Protein AF-X1BHR4-F1 (afdb_monomer)

Solvent-accessible surface area (backbone atoms only — not comparable to full-atom values): 7221 Å² total; per-residue (Å²): 77,44,77,97,36,62,60,55,51,52,37,55,74,69,67,52,76,67,47,79,34,37,26,61,54,60,64,60,54,50,36,37,61,48,90,37,10,74,81,63,69,34,58,62,70,36,88,46,42,44,77,46,74,35,56,59,69,66,51,52,73,75,51,91,66,65,29,63,64,48,74,48,67,75,77,52,86,84,68,57,78,79,49,84,84,62,78,79,59,80,71,65,77,78,38,74,66,36,51,51,55,54,57,70,33,33,39,102,85,32,44,83,47,73,62,78,87,132

Foldseek 3Di:
DCQLVPVLVVCVVVVPQADEAEAADVVSLCCCCPVCCVVSVVSCVDHRHHYHYHDPLVVLLPDPAADQEDEADDDDPPPPVVPVPPPPDDPVCPDPVNVVSNVNRHDPNHDYHYDDDD

Organism: NCBI:txid412755

Nearest PDB structures (foldseek):
  3anx-assembly1_B  TM=7.604E-01  e=1.159E-04  Thermus thermophilus HB8
  1uir-assembly1_B  TM=7.330E-01  e=2.427E-04  Thermus thermophilus
  1uir-assembly1_A  TM=7.188E-01  e=2.776E-04  Thermus thermophilus
  3o4f-assembly1_A  TM=7.066E-01  e=7.456E-03  Escherichia coli K-12
  3o4f-assembly2_D  TM=7.788E-01  e=7.821E-02  Escherichia coli K-12

InterPro domains:
  IPR029063 S-adenosyl-L-methionine-dependent methyltransferase superfamily [G3DSA:3.40.50.150] (1-117)
  IPR029063 S-adenosyl-L-methionine-dependent methyltransferase superfamily [SSF53335] (15-114)

Radius of gyration: 14.62 Å; Cα contacts (8 Å, |Δi|>4): 147; chains: 1; bounding box: 41×26×39 Å

Sequence (118 aa):
GPGGGLDILGGIYNEAEEIWGIEMNPDVKILLQGNYADYSGNIYNREGIKILTGEGRSVLKGLEQKFDLIQISLIGSSNTASGGFYSISENYLYTVEAFMDFWQHLSDSGKLGIAMAK

Secondary structure (DSSP, 8-state):
--TTTHHHHHHHHTT-S-EEEEES-HHHHHHHHTTTTTTTTTGGGSTTEEEEES-HHHHHHT----EEEEEE----TTTTTSSTTSTTS--GGGSHHHHHHHHHTEEEEEEEEE----

Structure (mmCIF, N/CA/C/O backbone):
data_AF-X1BHR4-F1
#
_entry.id   AF-X1BHR4-F1
#
loop_
_atom_site.group_PDB
_atom_site.id
_atom_site.type_symbol
_atom_site.label_atom_id
_atom_site.label_alt_id
_atom_site.label_comp_id
_atom_site.label_asym_id
_atom_site.label_entity_id
_atom_site.label_seq_id
_atom_site.pdbx_PDB_ins_code
_atom_site.Cartn_x
_atom_site.Cartn_y
_atom_site.Cartn_z
_atom_site.occupancy
_atom_site.B_iso_or_equiv
_atom_site.auth_seq_id
_atom_site.auth_comp_id
_atom_site.auth_asym_id
_atom_site.auth_atom_id
_atom_site.pdbx_PDB_model_num
ATOM 1 N N . GLY A 1 1 ? 6.810 -0.191 2.205 1.00 63.19 1 GLY A N 1
ATOM 2 C CA . GLY A 1 1 ? 7.183 -0.513 0.820 1.00 63.19 1 GLY A CA 1
ATOM 3 C C . GLY A 1 1 ? 6.509 -1.803 0.426 1.00 63.19 1 GLY A C 1
ATOM 4 O O . GLY A 1 1 ? 6.702 -2.781 1.135 1.00 63.19 1 GLY A O 1
ATOM 5 N N . PRO A 1 2 ? 5.725 -1.837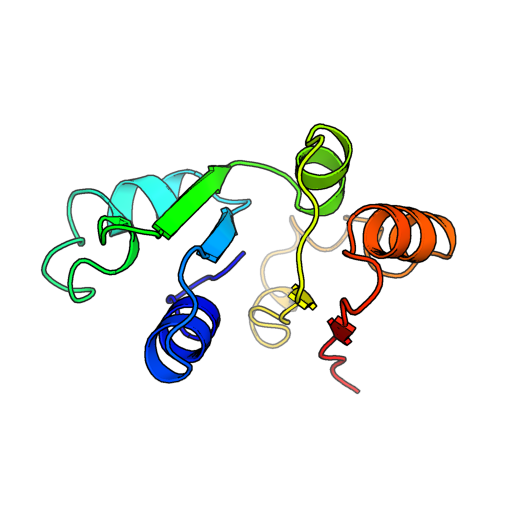 -0.658 1.00 62.59 2 PRO A N 1
ATOM 6 C CA . PRO A 1 2 ? 5.267 -3.097 -1.247 1.00 62.59 2 PRO A CA 1
ATOM 7 C C . PRO A 1 2 ? 6.423 -3.911 -1.870 1.00 62.59 2 PRO A C 1
ATOM 9 O O . PRO A 1 2 ? 6.243 -5.083 -2.208 1.00 62.59 2 PRO A O 1
ATOM 12 N N . GLY A 1 3 ? 7.621 -3.319 -2.010 1.00 66.94 3 GLY A N 1
ATOM 13 C CA . GLY A 1 3 ? 8.841 -4.013 -2.418 1.00 66.94 3 GLY A CA 1
ATOM 14 C C . GLY A 1 3 ? 8.710 -4.653 -3.799 1.00 66.94 3 GLY A C 1
ATOM 15 O O . GLY A 1 3 ? 8.417 -3.978 -4.776 1.00 66.94 3 GLY A O 1
ATOM 16 N N . GLY A 1 4 ? 8.916 -5.969 -3.883 1.00 61.44 4 GLY A N 1
ATOM 17 C CA . GLY A 1 4 ? 8.735 -6.745 -5.120 1.00 61.44 4 GLY A CA 1
ATOM 18 C C . GLY A 1 4 ? 7.274 -6.974 -5.533 1.00 61.44 4 GLY A C 1
ATOM 19 O O . GLY A 1 4 ? 7.030 -7.691 -6.498 1.00 61.44 4 GLY A O 1
ATOM 20 N N . GLY A 1 5 ? 6.304 -6.409 -4.807 1.00 74.69 5 GLY A N 1
ATOM 21 C CA . GLY A 1 5 ? 4.887 -6.431 -5.170 1.00 74.69 5 GLY A CA 1
ATOM 22 C C . GLY A 1 5 ? 4.074 -7.586 -4.585 1.00 74.69 5 GLY A C 1
ATOM 23 O O . GLY A 1 5 ? 2.925 -7.742 -4.978 1.00 74.69 5 GLY A O 1
ATOM 24 N N . LEU A 1 6 ? 4.607 -8.380 -3.648 1.00 81.12 6 LEU A N 1
ATOM 25 C CA . LEU A 1 6 ? 3.874 -9.510 -3.047 1.00 81.12 6 LEU A CA 1
ATOM 26 C C . LEU A 1 6 ? 2.587 -9.078 -2.334 1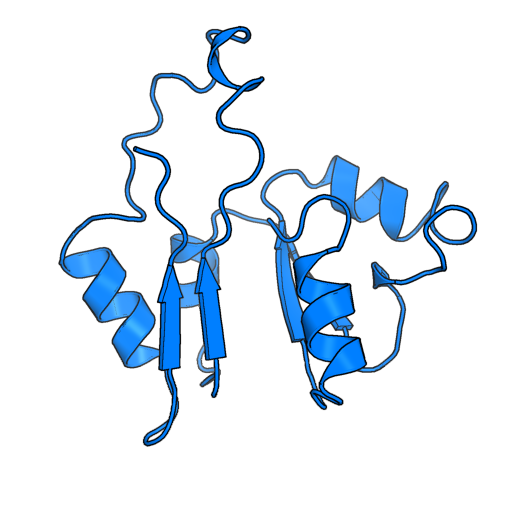.00 81.12 6 LEU A C 1
ATOM 28 O O . LEU A 1 6 ? 1.556 -9.716 -2.520 1.00 81.12 6 LEU A O 1
ATOM 32 N N . ASP A 1 7 ? 2.622 -7.981 -1.576 1.00 85.19 7 ASP A N 1
ATOM 33 C CA . ASP A 1 7 ? 1.421 -7.455 -0.914 1.00 85.19 7 ASP A CA 1
ATOM 34 C C . ASP A 1 7 ? 0.384 -6.969 -1.936 1.00 85.19 7 ASP A C 1
ATOM 36 O O . ASP A 1 7 ? -0.813 -7.195 -1.775 1.00 85.19 7 ASP A O 1
ATOM 40 N N . ILE A 1 8 ? 0.851 -6.367 -3.036 1.00 90.31 8 ILE A N 1
ATOM 41 C CA . ILE A 1 8 ? -0.016 -5.930 -4.136 1.00 90.31 8 ILE A CA 1
ATOM 42 C C . ILE A 1 8 ? -0.641 -7.143 -4.829 1.00 90.31 8 ILE A C 1
ATOM 44 O O . ILE A 1 8 ? -1.842 -7.162 -5.071 1.00 90.31 8 ILE A O 1
ATOM 48 N N . LEU A 1 9 ? 0.148 -8.182 -5.110 1.00 88.94 9 LEU A N 1
ATOM 49 C CA . LEU A 1 9 ? -0.349 -9.434 -5.677 1.00 88.94 9 LEU A CA 1
ATOM 50 C C . LEU A 1 9 ? -1.360 -10.113 -4.751 1.00 88.94 9 LEU A C 1
ATOM 52 O O . LEU A 1 9 ? -2.359 -10.632 -5.237 1.00 88.94 9 LEU A O 1
ATOM 56 N N . GLY A 1 10 ? -1.130 -10.078 -3.437 1.00 90.12 10 GLY A N 1
ATOM 57 C CA . GLY A 1 10 ? -2.080 -10.558 -2.439 1.00 90.12 10 GLY A CA 1
ATOM 58 C C . GLY A 1 10 ? -3.406 -9.800 -2.498 1.00 90.12 10 GLY A C 1
ATOM 59 O O . GLY A 1 10 ? -4.458 -10.432 -2.533 1.00 90.12 10 GLY A O 1
ATOM 60 N N . GLY A 1 11 ? -3.370 -8.467 -2.575 1.00 91.50 11 GLY A N 1
ATOM 61 C CA . GLY A 1 11 ? -4.576 -7.653 -2.745 1.00 91.50 11 GLY A CA 1
ATOM 62 C C . GLY A 1 11 ? -5.311 -7.954 -4.055 1.00 91.50 11 GLY A C 1
ATOM 63 O O . GLY A 1 11 ? -6.516 -8.183 -4.031 1.00 91.50 11 GLY A O 1
ATOM 64 N N . ILE A 1 12 ? -4.584 -8.055 -5.176 1.00 92.19 12 ILE A N 1
ATOM 65 C CA . ILE A 1 12 ? -5.156 -8.409 -6.488 1.00 92.19 12 ILE A CA 1
ATOM 66 C C . ILE A 1 12 ? -5.810 -9.794 -6.440 1.00 92.19 12 ILE A C 1
ATOM 68 O O . ILE A 1 12 ? -6.914 -9.971 -6.942 1.00 92.19 12 ILE A O 1
ATOM 72 N N . TYR A 1 13 ? -5.143 -10.780 -5.835 1.00 93.25 13 TYR A N 1
ATOM 73 C CA . TYR A 1 13 ? -5.670 -12.140 -5.696 1.00 93.25 13 TYR A CA 1
ATOM 74 C C . TYR A 1 13 ? -6.965 -12.184 -4.873 1.00 93.25 13 TYR A C 1
ATOM 76 O O . TYR A 1 13 ? -7.821 -13.023 -5.131 1.00 93.25 13 TYR A O 1
ATOM 84 N N . ASN A 1 14 ? -7.112 -11.282 -3.900 1.00 93.88 14 ASN A N 1
ATOM 85 C CA . ASN A 1 14 ? -8.324 -11.136 -3.093 1.00 93.88 14 ASN A CA 1
ATOM 86 C C . ASN A 1 14 ? -9.313 -10.108 -3.675 1.00 93.88 14 ASN A C 1
ATOM 88 O O . ASN A 1 14 ? -10.207 -9.672 -2.957 1.00 93.88 14 ASN A O 1
ATOM 92 N N . GLU A 1 15 ? -9.151 -9.721 -4.946 1.00 94.50 15 GLU A N 1
ATOM 93 C CA . GLU A 1 15 ? -10.067 -8.835 -5.677 1.00 94.50 15 GLU A CA 1
ATOM 94 C C . GLU A 1 15 ? -10.275 -7.463 -5.007 1.00 94.50 15 GLU A C 1
ATOM 96 O O . GLU A 1 15 ? -11.351 -6.875 -5.083 1.00 94.50 15 GLU A O 1
ATOM 101 N N . ALA A 1 16 ? -9.239 -6.929 -4.349 1.00 95.69 16 ALA A N 1
ATOM 102 C CA . ALA A 1 16 ? -9.294 -5.579 -3.797 1.00 95.69 16 ALA A CA 1
ATOM 103 C C . ALA A 1 16 ? -9.462 -4.537 -4.920 1.00 95.69 16 ALA A C 1
ATOM 105 O O . ALA A 1 16 ? -8.682 -4.521 -5.873 1.00 95.69 16 ALA A O 1
ATOM 106 N N . GLU A 1 17 ? -10.454 -3.652 -4.779 1.00 94.25 17 GLU A N 1
ATOM 107 C CA . GLU A 1 17 ? -10.776 -2.622 -5.780 1.00 94.25 17 GLU A CA 1
ATOM 108 C C . GLU A 1 17 ? -9.662 -1.575 -5.928 1.00 94.25 17 GLU A C 1
ATOM 110 O O . GLU A 1 17 ? -9.351 -1.138 -7.036 1.00 94.25 17 GLU A O 1
ATOM 115 N N . GLU A 1 18 ? -9.039 -1.185 -4.813 1.00 96.25 18 GLU A N 1
ATOM 116 C CA . GLU A 1 18 ? -7.961 -0.202 -4.787 1.00 96.25 18 GLU A CA 1
ATOM 117 C C . GLU A 1 18 ? -6.865 -0.618 -3.796 1.00 96.25 18 GLU A C 1
ATOM 119 O O . GLU A 1 18 ? -7.133 -1.010 -2.659 1.00 96.25 18 GLU A O 1
ATOM 124 N N . ILE A 1 19 ? -5.603 -0.527 -4.220 1.00 95.94 19 ILE A N 1
ATOM 125 C CA . ILE A 1 19 ? -4.431 -0.903 -3.428 1.00 95.94 19 ILE A CA 1
ATOM 126 C C . ILE A 1 19 ? -3.428 0.246 -3.448 1.00 95.94 19 ILE A C 1
ATOM 128 O O . ILE A 1 19 ? -2.903 0.635 -4.496 1.00 95.94 19 ILE A O 1
ATOM 132 N N . TRP A 1 20 ? -3.113 0.756 -2.259 1.00 96.19 20 TRP A N 1
ATOM 133 C CA . TRP A 1 20 ? -2.141 1.826 -2.071 1.00 96.19 20 TRP A CA 1
ATOM 134 C C . TRP A 1 20 ? -0.840 1.259 -1.505 1.00 96.19 20 TRP A C 1
ATOM 136 O O . TRP A 1 20 ? -0.798 0.721 -0.401 1.00 96.19 20 TRP A O 1
ATOM 146 N N . GLY A 1 21 ? 0.245 1.405 -2.259 1.00 93.12 21 GLY A N 1
ATOM 147 C CA . GLY A 1 21 ? 1.593 1.071 -1.819 1.00 93.12 21 GLY A CA 1
ATOM 148 C C . GLY A 1 21 ? 2.381 2.328 -1.470 1.00 93.12 21 GLY A C 1
ATOM 149 O O . GLY A 1 21 ? 2.468 3.239 -2.288 1.00 93.12 21 GLY A O 1
ATOM 150 N N . ILE A 1 22 ? 3.004 2.379 -0.291 1.00 91.94 22 ILE A N 1
ATOM 151 C CA . ILE A 1 22 ? 3.950 3.452 0.058 1.00 91.94 22 ILE A CA 1
ATOM 152 C C . ILE A 1 22 ? 5.371 2.903 -0.040 1.00 91.94 22 ILE A C 1
ATOM 154 O O . ILE A 1 22 ? 5.768 2.045 0.755 1.00 91.94 22 ILE A O 1
ATOM 158 N N . GLU A 1 23 ? 6.121 3.376 -1.031 1.00 87.75 23 GLU A N 1
ATOM 159 C CA . GLU A 1 23 ? 7.503 2.989 -1.300 1.00 87.75 23 GLU A CA 1
ATOM 160 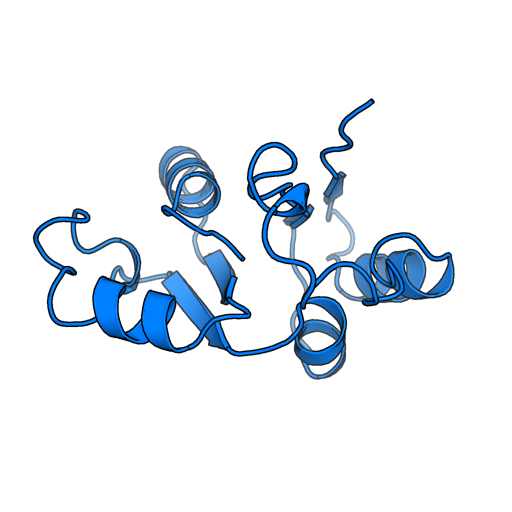C C . GLU A 1 23 ? 8.472 4.082 -0.837 1.00 87.75 23 GLU A C 1
ATOM 162 O O . GLU A 1 23 ? 8.356 5.241 -1.226 1.00 87.75 23 GLU A O 1
ATOM 167 N N . MET A 1 24 ? 9.449 3.718 -0.008 1.00 86.00 24 MET A N 1
ATOM 168 C CA . MET A 1 24 ? 10.417 4.685 0.511 1.00 86.00 24 MET A CA 1
ATOM 169 C C . MET A 1 24 ? 11.501 4.996 -0.523 1.00 86.00 24 MET A C 1
ATOM 171 O O . MET A 1 24 ? 11.996 6.121 -0.563 1.00 86.00 24 MET A O 1
ATOM 175 N N . ASN A 1 25 ? 11.858 4.023 -1.368 1.00 85.88 25 ASN A N 1
ATOM 176 C CA . ASN A 1 25 ? 12.867 4.207 -2.402 1.00 85.88 25 ASN A CA 1
ATOM 177 C C . ASN A 1 25 ? 12.229 4.644 -3.744 1.00 85.88 25 ASN A C 1
ATOM 179 O O . ASN A 1 25 ? 11.631 3.811 -4.434 1.00 85.88 25 ASN A O 1
ATOM 183 N N . PRO A 1 26 ? 12.381 5.915 -4.172 1.00 88.62 26 PRO A N 1
ATOM 184 C CA . PRO A 1 26 ? 11.837 6.387 -5.447 1.00 88.62 26 PRO A CA 1
ATOM 185 C C . PRO A 1 26 ? 12.362 5.609 -6.660 1.00 88.62 26 PR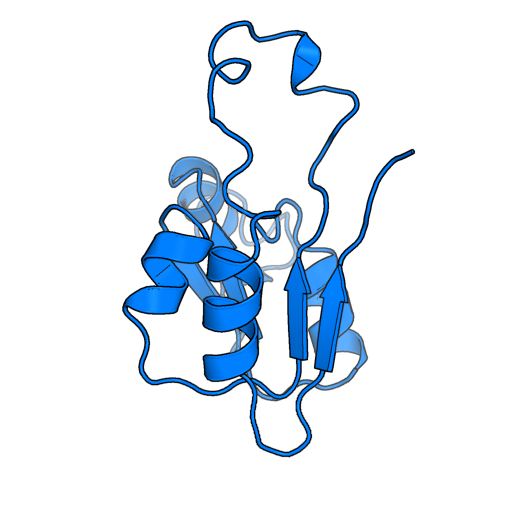O A C 1
ATOM 187 O O . PRO A 1 26 ? 11.609 5.426 -7.616 1.00 88.62 26 PRO A O 1
ATOM 190 N N . ASP A 1 27 ? 13.599 5.105 -6.623 1.00 89.56 27 ASP A N 1
ATOM 191 C CA . ASP A 1 27 ? 14.186 4.368 -7.745 1.00 89.56 27 ASP A CA 1
ATOM 192 C C . ASP A 1 27 ? 13.444 3.053 -7.989 1.00 89.56 27 ASP A C 1
ATOM 194 O O . ASP A 1 27 ? 13.187 2.696 -9.136 1.00 89.56 27 ASP A O 1
ATOM 198 N N . VAL A 1 28 ? 13.012 2.359 -6.927 1.00 87.88 28 VAL A N 1
ATOM 199 C CA . VAL A 1 28 ? 12.204 1.132 -7.054 1.00 87.88 28 VAL A CA 1
ATOM 200 C C . VAL A 1 28 ? 10.897 1.433 -7.780 1.00 87.88 28 VAL A C 1
ATOM 202 O O . VAL A 1 28 ? 10.530 0.721 -8.713 1.00 87.88 28 VAL A O 1
ATOM 205 N N . LYS A 1 29 ? 10.217 2.521 -7.398 1.00 89.81 29 LYS A N 1
ATOM 206 C CA . LYS A 1 29 ? 8.995 2.962 -8.077 1.00 89.81 29 LYS A CA 1
ATOM 207 C C . LYS A 1 29 ? 9.261 3.278 -9.552 1.00 89.81 29 LYS A C 1
ATOM 209 O O . LYS A 1 29 ? 8.534 2.780 -10.405 1.00 89.81 29 LYS A O 1
ATOM 214 N N . ILE A 1 30 ? 10.295 4.064 -9.854 1.00 92.75 30 ILE A N 1
ATOM 215 C CA . ILE A 1 30 ? 10.638 4.461 -11.230 1.00 92.75 30 ILE A CA 1
ATOM 216 C C . ILE A 1 30 ? 10.950 3.232 -12.090 1.00 92.75 30 ILE A C 1
ATOM 218 O O . ILE A 1 30 ? 10.448 3.113 -13.206 1.00 92.75 30 ILE A O 1
ATOM 222 N N . LEU A 1 31 ? 11.740 2.294 -11.568 1.00 92.19 31 LEU A N 1
ATOM 223 C CA . LEU A 1 31 ? 12.117 1.081 -12.286 1.00 92.19 31 LEU A CA 1
ATOM 224 C C . LEU A 1 31 ? 10.909 0.180 -12.565 1.00 92.19 31 LEU A C 1
ATOM 226 O O . LEU A 1 31 ? 10.773 -0.298 -13.690 1.00 92.19 31 LEU A O 1
ATOM 230 N N . LEU A 1 32 ? 10.029 -0.024 -11.580 1.00 91.88 32 LEU A N 1
ATOM 231 C CA . LEU A 1 32 ? 8.856 -0.896 -11.719 1.00 91.88 32 LEU A CA 1
ATOM 232 C C . LEU A 1 32 ? 7.705 -0.261 -12.511 1.00 91.88 32 LEU A C 1
ATOM 234 O O . LEU A 1 32 ? 6.880 -0.990 -13.054 1.00 91.88 32 LEU A O 1
ATOM 238 N N . GLN A 1 33 ? 7.651 1.069 -12.615 1.00 93.31 33 GLN A N 1
ATOM 239 C CA . GLN A 1 33 ? 6.704 1.762 -13.497 1.00 93.31 33 GLN A CA 1
ATOM 240 C C . GLN A 1 33 ? 7.249 1.986 -14.914 1.00 93.31 33 GLN A C 1
ATOM 242 O O . GLN A 1 33 ? 6.459 2.142 -15.841 1.00 93.31 33 GLN A O 1
ATOM 247 N N . GLY A 1 34 ? 8.573 2.003 -15.084 1.00 94.75 34 GLY A N 1
ATOM 248 C CA . GLY A 1 34 ? 9.251 2.237 -16.357 1.00 94.75 34 GLY A CA 1
ATOM 249 C C . GLY A 1 34 ? 9.985 0.998 -16.864 1.00 94.75 34 GLY A C 1
ATOM 250 O O . GLY A 1 34 ? 9.378 0.049 -17.348 1.00 94.75 34 GLY A O 1
ATOM 251 N N . ASN A 1 35 ? 11.316 1.021 -16.776 1.00 92.25 35 ASN A N 1
ATOM 252 C CA . ASN A 1 35 ? 12.214 0.108 -17.493 1.00 92.25 35 ASN A CA 1
ATOM 253 C C . ASN A 1 35 ? 11.975 -1.388 -17.228 1.00 92.25 35 ASN A C 1
ATOM 255 O O . ASN A 1 35 ? 12.300 -2.211 -18.079 1.00 92.25 35 ASN A O 1
ATOM 259 N N . TYR A 1 36 ? 11.437 -1.742 -16.060 1.00 93.19 36 TYR A N 1
ATOM 260 C CA . TYR A 1 36 ? 11.139 -3.120 -15.665 1.00 93.19 36 TYR A CA 1
ATOM 261 C C . TYR A 1 36 ? 9.637 -3.370 -15.479 1.00 93.19 36 TYR A C 1
ATOM 263 O O . TYR A 1 36 ? 9.255 -4.385 -14.890 1.00 93.19 36 TYR A O 1
ATOM 271 N N . ALA A 1 37 ? 8.777 -2.481 -15.984 1.00 93.69 37 ALA A N 1
ATOM 272 C CA . ALA A 1 37 ? 7.330 -2.644 -15.907 1.00 93.69 37 ALA A CA 1
ATOM 273 C C . ALA A 1 37 ? 6.890 -3.967 -16.547 1.00 93.69 37 ALA A C 1
ATOM 275 O O . ALA A 1 37 ? 6.314 -4.811 -15.864 1.00 93.69 37 ALA A O 1
ATOM 276 N N . ASP A 1 38 ? 7.266 -4.218 -17.802 1.00 94.12 38 ASP A N 1
ATOM 277 C CA . ASP A 1 38 ? 6.898 -5.455 -18.504 1.00 94.12 38 ASP A CA 1
ATOM 278 C C . ASP A 1 38 ? 7.466 -6.701 -17.814 1.00 94.12 38 ASP A C 1
ATOM 280 O O . ASP A 1 38 ? 6.755 -7.686 -17.609 1.00 94.12 38 ASP A O 1
ATOM 284 N N . TYR A 1 39 ? 8.728 -6.638 -17.377 1.00 90.25 39 TYR A N 1
ATOM 285 C CA . TYR A 1 39 ? 9.388 -7.740 -16.670 1.00 90.25 39 TYR A CA 1
ATOM 286 C C . TYR A 1 39 ? 8.684 -8.097 -15.353 1.00 90.25 39 TYR A C 1
ATOM 288 O O . TYR A 1 39 ? 8.567 -9.270 -15.006 1.00 90.25 39 TYR A O 1
ATOM 296 N N . SER A 1 40 ? 8.188 -7.095 -14.627 1.00 87.12 40 SER A N 1
ATOM 297 C CA . SER A 1 40 ? 7.470 -7.283 -13.362 1.00 87.12 40 SER A CA 1
ATOM 298 C C . SER A 1 40 ? 5.975 -7.580 -13.541 1.00 87.12 40 SER A C 1
ATOM 300 O O . SER A 1 40 ? 5.240 -7.613 -12.559 1.00 87.12 40 SER A O 1
ATOM 302 N N . GLY A 1 41 ? 5.492 -7.806 -14.770 1.00 90.62 41 GLY A N 1
ATOM 303 C CA . GLY A 1 41 ? 4.071 -8.067 -15.039 1.00 90.62 41 GLY A CA 1
ATOM 304 C C . GLY A 1 41 ? 3.181 -6.823 -14.916 1.00 90.62 41 GLY A C 1
ATOM 305 O O . GLY A 1 41 ? 1.976 -6.938 -14.650 1.00 90.62 41 GLY A O 1
ATOM 306 N N . ASN A 1 42 ? 3.797 -5.650 -15.085 1.00 92.94 42 ASN A N 1
ATOM 307 C CA . ASN A 1 42 ? 3.219 -4.309 -15.083 1.00 92.94 42 ASN A CA 1
ATOM 308 C C . ASN A 1 42 ? 2.420 -3.968 -13.812 1.00 92.94 42 ASN A C 1
ATOM 310 O O . ASN A 1 42 ? 1.492 -3.164 -13.852 1.00 92.94 42 ASN A O 1
ATOM 314 N N . ILE A 1 43 ? 2.754 -4.602 -12.680 1.00 91.12 43 ILE A N 1
ATOM 315 C CA . ILE A 1 43 ? 1.939 -4.586 -11.453 1.00 91.12 43 ILE A CA 1
ATOM 316 C C . ILE A 1 43 ? 1.727 -3.159 -10.925 1.00 91.12 43 ILE A C 1
ATOM 318 O O . ILE A 1 43 ? 0.618 -2.826 -10.525 1.00 91.12 43 ILE A O 1
ATOM 322 N N . TYR A 1 44 ? 2.749 -2.299 -10.963 1.00 92.94 44 TYR A N 1
ATOM 323 C CA . TYR A 1 44 ? 2.668 -0.924 -10.439 1.00 92.94 44 TYR A CA 1
ATOM 324 C C . TYR A 1 44 ? 1.859 0.039 -11.321 1.00 92.94 44 TYR A C 1
ATOM 326 O O . TYR A 1 44 ? 1.547 1.142 -10.876 1.00 92.94 44 TYR A O 1
ATOM 334 N N . ASN A 1 45 ? 1.543 -0.356 -12.556 1.00 93.81 45 ASN A N 1
ATOM 335 C CA . ASN A 1 45 ? 0.767 0.446 -13.502 1.00 93.81 45 ASN A CA 1
ATOM 336 C C . ASN A 1 45 ? -0.633 -0.136 -13.753 1.00 93.81 45 ASN A C 1
ATOM 338 O O . ASN A 1 45 ? -1.334 0.336 -14.648 1.00 93.81 45 ASN A O 1
ATOM 342 N N . ARG A 1 46 ? -1.039 -1.184 -13.023 1.00 93.62 46 ARG A N 1
ATOM 343 C CA . ARG A 1 46 ? -2.394 -1.733 -13.146 1.00 93.62 46 ARG A CA 1
ATOM 344 C C . ARG A 1 46 ? -3.422 -0.736 -12.620 1.00 93.62 46 ARG A C 1
ATOM 346 O O . ARG A 1 46 ? -3.156 0.015 -11.684 1.00 93.62 46 ARG A O 1
ATOM 353 N N . GLU A 1 47 ? -4.608 -0.766 -13.216 1.00 93.88 47 GLU A N 1
ATOM 354 C CA . GLU A 1 47 ? -5.767 -0.048 -12.691 1.00 93.88 47 GLU A CA 1
ATOM 355 C C . GLU A 1 47 ? -6.040 -0.471 -11.238 1.00 93.88 47 GLU A C 1
ATOM 357 O O . GLU A 1 47 ? -5.822 -1.627 -10.873 1.00 93.88 47 GLU A O 1
ATOM 362 N N . GLY A 1 48 ? -6.434 0.487 -10.396 1.00 94.44 48 GLY A N 1
ATOM 363 C CA . GLY A 1 48 ? -6.615 0.274 -8.958 1.00 94.44 48 GLY A CA 1
ATOM 364 C C . GLY A 1 48 ? -5.320 0.276 -8.134 1.00 94.44 48 GLY A C 1
ATOM 365 O O . GLY A 1 48 ? -5.394 0.244 -6.910 1.00 94.44 48 GLY A O 1
ATOM 366 N N . ILE A 1 49 ? -4.127 0.360 -8.745 1.00 95.44 49 ILE A N 1
ATOM 367 C CA . ILE A 1 49 ? -2.850 0.403 -8.010 1.00 95.44 49 ILE A CA 1
ATOM 368 C C . ILE A 1 49 ? -2.305 1.830 -7.928 1.00 95.44 49 ILE A C 1
ATOM 370 O O . ILE A 1 49 ? -2.039 2.475 -8.943 1.00 95.44 49 ILE A O 1
ATOM 374 N N . LYS A 1 50 ? -2.049 2.307 -6.704 1.00 95.81 50 LYS A N 1
ATOM 375 C CA . LYS A 1 50 ? -1.452 3.625 -6.453 1.00 95.81 50 LYS A CA 1
ATOM 376 C C . LYS A 1 50 ? -0.173 3.515 -5.637 1.00 95.81 50 LYS A C 1
ATOM 378 O O . LYS A 1 50 ? -0.196 3.121 -4.476 1.00 95.81 50 LYS A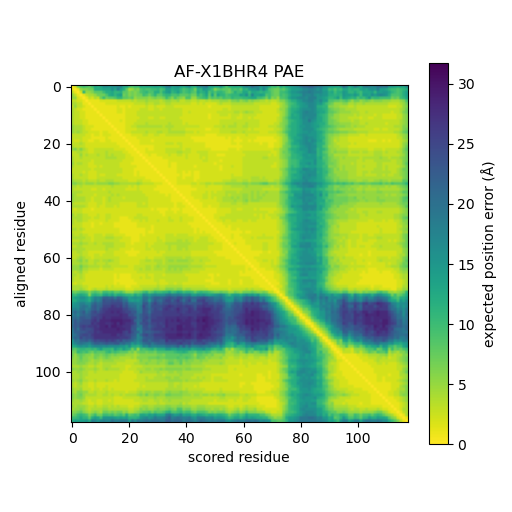 O 1
ATOM 383 N N . ILE A 1 51 ? 0.950 3.929 -6.226 1.00 94.00 51 ILE A N 1
ATOM 384 C CA . ILE A 1 51 ? 2.254 3.914 -5.550 1.00 94.00 51 ILE A CA 1
ATOM 385 C C . ILE A 1 51 ? 2.664 5.327 -5.135 1.00 94.00 51 ILE A C 1
ATOM 387 O O . ILE A 1 51 ? 3.021 6.175 -5.963 1.00 94.00 51 ILE A O 1
ATOM 391 N N . LEU A 1 52 ? 2.641 5.576 -3.830 1.00 94.25 52 LEU A N 1
ATOM 392 C CA . LEU A 1 52 ? 3.154 6.788 -3.203 1.00 94.25 52 LEU A CA 1
ATOM 393 C C . LEU A 1 52 ? 4.634 6.624 -2.859 1.00 94.25 52 LEU A C 1
ATOM 395 O O . LEU A 1 52 ? 5.110 5.515 -2.624 1.00 94.25 52 LEU A O 1
ATOM 399 N N . THR A 1 53 ? 5.355 7.740 -2.821 1.00 91.56 53 THR A N 1
ATOM 400 C CA . THR A 1 53 ? 6.770 7.762 -2.447 1.00 91.56 53 THR A CA 1
ATOM 401 C C . THR A 1 53 ? 6.947 8.496 -1.128 1.00 91.56 53 THR A C 1
ATOM 403 O O . THR A 1 53 ? 6.505 9.637 -1.008 1.00 91.56 53 THR A O 1
ATOM 406 N N . GLY A 1 54 ? 7.608 7.862 -0.163 1.00 88.62 54 GLY A N 1
ATOM 407 C CA . GLY A 1 54 ? 7.952 8.477 1.116 1.00 88.62 54 GLY A CA 1
ATOM 408 C C . GLY A 1 54 ? 8.008 7.484 2.273 1.00 88.62 54 GLY A C 1
ATOM 409 O O . GLY A 1 54 ? 7.879 6.273 2.094 1.00 88.62 54 GLY A O 1
ATOM 410 N N . GLU A 1 55 ? 8.211 8.013 3.477 1.00 86.38 55 GLU A N 1
ATOM 411 C CA . GLU A 1 55 ? 8.146 7.230 4.712 1.00 86.38 55 GLU A CA 1
ATOM 412 C C . GLU A 1 55 ? 6.682 6.871 5.020 1.00 86.38 55 GLU A C 1
ATOM 414 O O . GLU A 1 55 ? 5.801 7.728 4.950 1.00 86.38 55 GLU A O 1
ATOM 419 N N . GLY A 1 56 ? 6.419 5.596 5.324 1.00 85.75 56 GLY A N 1
ATOM 420 C CA . GLY A 1 56 ? 5.074 5.022 5.418 1.00 85.75 56 GLY A CA 1
ATOM 421 C C . GLY A 1 56 ? 4.133 5.778 6.352 1.00 85.75 56 GLY A C 1
ATOM 422 O O . GLY A 1 56 ? 3.026 6.139 5.951 1.00 85.75 56 GLY A O 1
ATOM 423 N N . ARG A 1 57 ? 4.579 6.052 7.580 1.00 85.00 57 ARG A N 1
ATOM 424 C CA . ARG A 1 57 ? 3.765 6.737 8.589 1.00 85.00 57 ARG A CA 1
ATOM 425 C C . ARG A 1 57 ? 3.533 8.201 8.226 1.00 85.00 57 ARG A C 1
ATOM 427 O O . ARG A 1 57 ? 2.412 8.691 8.335 1.00 85.00 57 ARG A O 1
ATOM 434 N N . SER A 1 58 ? 4.576 8.887 7.770 1.00 87.56 58 SER A N 1
ATOM 435 C CA . SER A 1 58 ? 4.530 10.297 7.379 1.00 87.56 58 SER A CA 1
ATOM 436 C C . SER A 1 58 ? 3.604 10.521 6.189 1.00 87.56 58 SER A C 1
ATOM 438 O O . SER A 1 58 ? 2.805 11.454 6.203 1.00 87.56 58 SER A O 1
ATOM 440 N N . VAL A 1 59 ? 3.681 9.649 5.178 1.00 91.81 59 VAL A N 1
ATOM 441 C CA . VAL A 1 59 ? 2.782 9.685 4.021 1.00 91.81 59 VAL A CA 1
ATOM 442 C C . VAL A 1 59 ? 1.352 9.403 4.460 1.00 91.81 59 VAL A C 1
ATOM 444 O O . VAL A 1 59 ? 0.479 10.193 4.119 1.00 91.81 59 VAL A O 1
ATOM 447 N N . LEU A 1 60 ? 1.116 8.342 5.245 1.00 92.19 60 LEU A N 1
ATOM 448 C CA . LEU A 1 60 ? -0.227 7.992 5.712 1.00 92.19 60 LEU A CA 1
ATOM 449 C C . LEU A 1 60 ? -0.880 9.145 6.478 1.00 92.19 60 LEU A C 1
ATOM 451 O O . LEU A 1 60 ? -2.017 9.482 6.189 1.00 92.19 60 LEU A O 1
ATOM 455 N N . LYS A 1 61 ? -0.142 9.799 7.381 1.00 91.00 61 LYS A N 1
ATOM 456 C CA . LYS A 1 61 ? -0.636 10.937 8.172 1.00 91.00 61 LYS A CA 1
ATOM 457 C C . LYS A 1 61 ? -1.104 12.125 7.320 1.00 91.00 61 LYS A C 1
ATOM 459 O O . LYS A 1 61 ? -1.887 12.942 7.794 1.00 91.00 61 LYS A O 1
ATOM 464 N N . GLY A 1 62 ? -0.593 12.254 6.095 1.00 92.25 62 GLY A N 1
ATOM 465 C CA . GLY A 1 62 ? -1.009 13.284 5.144 1.00 92.25 62 GLY A CA 1
ATOM 466 C C . GLY A 1 62 ? -2.226 12.907 4.296 1.00 92.25 62 GLY A C 1
ATOM 467 O O . GLY A 1 62 ? -2.635 13.710 3.460 1.00 92.25 62 GLY A O 1
ATOM 468 N N . LEU A 1 63 ? -2.777 11.700 4.455 1.00 94.38 63 LEU A N 1
ATOM 469 C CA . LEU A 1 63 ? -3.942 11.231 3.713 1.00 94.38 63 LEU A CA 1
ATOM 470 C C . LEU A 1 63 ? -5.214 11.428 4.537 1.00 94.38 63 LEU A C 1
ATOM 472 O O . LEU A 1 63 ? -5.239 11.200 5.737 1.00 94.38 63 LEU A O 1
ATOM 476 N N . GLU A 1 64 ? -6.309 11.778 3.871 1.00 95.06 64 GLU A N 1
ATOM 477 C CA . GLU A 1 64 ? -7.648 11.740 4.481 1.00 95.06 64 GLU A CA 1
ATOM 478 C C . GLU A 1 64 ? -8.333 10.376 4.280 1.00 95.06 64 GLU A C 1
ATOM 480 O O . GLU A 1 64 ? -9.393 10.104 4.847 1.00 95.06 64 GLU A O 1
ATOM 485 N N . GLN A 1 65 ? -7.718 9.510 3.470 1.00 96.06 65 GLN A N 1
ATOM 486 C CA . GLN A 1 65 ? -8.266 8.228 3.051 1.00 96.06 65 GLN A CA 1
ATOM 487 C C . GLN A 1 65 ? -8.413 7.257 4.230 1.00 96.06 65 GLN A C 1
ATOM 489 O O . GLN A 1 65 ? -7.542 7.175 5.100 1.00 96.06 65 GLN A O 1
ATOM 494 N N . LYS A 1 66 ? -9.504 6.483 4.222 1.00 96.81 66 LYS A N 1
ATOM 495 C CA . LYS A 1 66 ? -9.700 5.333 5.111 1.00 96.81 66 LYS A CA 1
ATOM 496 C C . LYS A 1 66 ? -9.485 4.035 4.344 1.00 96.81 66 LYS A C 1
ATOM 498 O O . LYS A 1 66 ? -9.833 3.959 3.169 1.00 96.81 66 LYS A O 1
ATOM 503 N N . PHE A 1 67 ? -8.956 3.026 5.024 1.00 96.69 67 PHE A N 1
ATOM 504 C CA . PHE A 1 67 ? -8.637 1.726 4.446 1.00 96.69 67 PHE A CA 1
ATOM 505 C C . PHE A 1 67 ? -9.327 0.600 5.220 1.00 96.69 67 PHE A C 1
ATOM 507 O O . PHE A 1 67 ? -9.338 0.594 6.450 1.00 96.69 67 PHE A O 1
ATOM 514 N N . ASP A 1 68 ? -9.848 -0.395 4.506 1.00 96.88 68 ASP A N 1
ATOM 515 C CA . ASP A 1 68 ? -10.389 -1.614 5.126 1.00 96.88 68 ASP A CA 1
ATOM 516 C C . ASP A 1 68 ? -9.283 -2.569 5.599 1.00 96.88 68 ASP A C 1
ATOM 518 O O . ASP A 1 68 ? -9.491 -3.412 6.476 1.00 96.88 68 ASP A O 1
ATOM 522 N N . LEU A 1 69 ? -8.080 -2.416 5.048 1.00 95.25 69 LEU A N 1
ATOM 523 C CA . LEU A 1 69 ? -6.888 -3.132 5.468 1.00 95.25 69 LEU A CA 1
ATOM 524 C C . LEU A 1 69 ? -5.676 -2.206 5.396 1.00 95.25 69 LEU A C 1
ATOM 526 O O . LEU A 1 69 ? -5.337 -1.694 4.331 1.00 95.25 69 LEU A O 1
ATOM 530 N N . ILE A 1 70 ? -4.982 -2.056 6.521 1.00 94.06 70 ILE A N 1
ATOM 531 C CA . ILE A 1 70 ? -3.619 -1.522 6.553 1.00 94.06 70 ILE A CA 1
ATOM 532 C C . ILE A 1 70 ? -2.686 -2.690 6.849 1.00 94.06 70 ILE A C 1
ATOM 534 O O . ILE A 1 70 ? -2.784 -3.324 7.899 1.00 94.06 70 ILE A O 1
ATOM 538 N N . GLN A 1 71 ? -1.783 -2.970 5.914 1.00 90.00 71 GLN A N 1
ATOM 539 C CA . GLN A 1 71 ? -0.785 -4.029 6.016 1.00 90.00 71 GLN A CA 1
ATOM 540 C C . GLN A 1 71 ? 0.601 -3.393 6.172 1.00 90.00 71 GLN A C 1
ATOM 542 O O . GLN A 1 71 ? 1.087 -2.701 5.276 1.00 90.00 71 GLN A O 1
ATOM 547 N N . ILE A 1 72 ? 1.260 -3.659 7.297 1.00 85.56 72 ILE A N 1
ATOM 548 C CA . ILE A 1 72 ? 2.659 -3.292 7.523 1.00 85.56 72 ILE A CA 1
ATOM 549 C C . ILE A 1 72 ? 3.501 -4.548 7.316 1.00 85.56 72 ILE A C 1
ATOM 551 O O . ILE A 1 72 ? 3.636 -5.392 8.208 1.00 85.56 72 ILE A O 1
ATOM 555 N N . SER A 1 73 ? 4.039 -4.675 6.105 1.00 71.50 73 SER A N 1
ATOM 556 C CA . SER A 1 73 ? 4.877 -5.806 5.712 1.00 71.50 73 SER A CA 1
ATOM 557 C C . SER A 1 73 ? 6.352 -5.560 6.026 1.00 71.50 73 SER A C 1
ATOM 559 O O . SER A 1 73 ? 6.902 -4.483 5.785 1.00 71.50 73 SER A O 1
ATOM 561 N N . LEU A 1 74 ? 7.013 -6.594 6.550 1.00 63.09 74 LEU A N 1
ATOM 562 C CA . LEU A 1 74 ? 8.463 -6.634 6.718 1.00 63.09 74 LEU A CA 1
ATOM 563 C C . LEU A 1 74 ? 9.127 -6.871 5.368 1.00 63.09 74 LEU A C 1
ATOM 565 O O . LEU A 1 74 ? 9.134 -7.988 4.852 1.00 63.09 74 LEU A O 1
ATOM 569 N N . ILE A 1 75 ? 9.758 -5.837 4.826 1.00 52.34 75 ILE A N 1
ATOM 570 C CA . ILE A 1 75 ? 10.696 -6.012 3.722 1.00 52.34 75 ILE A CA 1
ATOM 571 C C . ILE A 1 75 ? 12.078 -6.287 4.326 1.00 52.34 75 ILE A C 1
ATOM 573 O O . ILE A 1 75 ? 12.724 -5.394 4.867 1.00 52.34 75 ILE A O 1
ATOM 577 N N . GLY A 1 76 ? 12.532 -7.538 4.236 1.00 49.09 76 GLY A N 1
ATOM 578 C CA . GLY A 1 76 ? 13.961 -7.858 4.182 1.00 49.09 76 GLY A CA 1
ATOM 579 C C . GLY A 1 76 ? 14.797 -7.708 5.458 1.00 49.09 76 GLY A C 1
ATOM 580 O O . GLY A 1 76 ? 15.949 -7.300 5.341 1.00 49.09 76 GLY A O 1
ATOM 581 N N . SER A 1 77 ? 14.319 -8.126 6.638 1.00 41.44 77 SER A N 1
ATOM 582 C CA . SER A 1 77 ? 15.139 -8.141 7.872 1.00 41.44 77 SER A CA 1
ATOM 583 C C . SER A 1 77 ? 16.454 -8.938 7.773 1.00 41.44 77 SER A C 1
ATOM 585 O O . SER A 1 77 ? 17.311 -8.804 8.642 1.00 41.44 77 SER A O 1
ATOM 587 N N . SER A 1 78 ? 16.668 -9.727 6.716 1.00 41.47 78 SER A N 1
ATOM 588 C CA . SER A 1 78 ? 17.919 -10.465 6.499 1.00 41.47 78 SER A CA 1
ATOM 589 C C . SER A 1 78 ? 19.014 -9.681 5.756 1.00 41.47 78 SER A C 1
ATOM 591 O O . SER A 1 78 ? 20.182 -9.991 5.958 1.00 41.47 78 SER A O 1
ATOM 593 N N . ASN A 1 79 ? 18.691 -8.658 4.947 1.00 39.28 79 ASN A N 1
ATOM 594 C CA . ASN A 1 79 ? 19.695 -7.950 4.123 1.00 39.28 79 ASN A CA 1
ATOM 595 C C . ASN A 1 79 ? 19.905 -6.469 4.488 1.00 39.28 79 ASN A C 1
ATOM 597 O O . ASN A 1 79 ? 20.843 -5.848 3.989 1.00 39.28 79 ASN A O 1
ATOM 601 N N . THR A 1 80 ? 19.093 -5.884 5.371 1.00 42.47 80 THR A N 1
ATOM 602 C CA . THR A 1 80 ? 19.261 -4.478 5.794 1.00 42.47 80 THR A CA 1
ATOM 603 C C . THR A 1 80 ? 20.263 -4.286 6.935 1.00 42.47 80 THR A C 1
ATOM 605 O O . THR A 1 80 ? 20.626 -3.152 7.231 1.00 42.47 80 THR A O 1
ATOM 608 N N . ALA A 1 81 ? 20.774 -5.363 7.542 1.00 39.53 81 ALA A N 1
ATOM 609 C CA . ALA A 1 81 ? 21.799 -5.273 8.588 1.00 39.53 81 ALA A CA 1
ATOM 610 C C . ALA A 1 81 ? 23.223 -5.018 8.044 1.00 39.53 81 ALA A C 1
ATOM 612 O O . ALA A 1 81 ? 24.095 -4.588 8.795 1.00 39.53 81 ALA A O 1
ATOM 613 N N . SER A 1 82 ? 23.486 -5.258 6.753 1.00 37.47 82 SER A N 1
ATOM 614 C CA . SER A 1 82 ? 24.840 -5.169 6.175 1.00 37.47 82 SER A CA 1
ATOM 615 C C . SER A 1 82 ? 25.208 -3.800 5.589 1.00 37.47 82 SER A C 1
ATOM 617 O O . SER A 1 82 ? 26.379 -3.550 5.316 1.00 37.47 82 SER A O 1
ATOM 619 N N . GLY A 1 83 ? 24.242 -2.898 5.401 1.00 39.44 83 GLY A N 1
ATOM 620 C CA . GLY A 1 83 ? 24.489 -1.532 4.939 1.00 39.44 83 GLY A CA 1
ATOM 621 C C . GLY A 1 83 ? 24.312 -0.558 6.092 1.00 39.44 83 GLY A C 1
ATOM 622 O O . GLY A 1 83 ? 23.196 -0.105 6.326 1.00 39.44 83 GLY A O 1
ATOM 623 N N . GLY A 1 84 ? 25.394 -0.227 6.802 1.00 33.44 84 GLY A N 1
ATOM 624 C CA . GLY A 1 84 ? 25.415 0.601 8.023 1.00 33.44 84 GLY A CA 1
ATOM 625 C C . GLY A 1 84 ? 24.746 1.988 7.961 1.00 33.44 84 GLY A C 1
ATOM 626 O O . GLY A 1 84 ? 24.773 2.706 8.953 1.00 33.44 84 GLY A O 1
ATOM 627 N N . PHE A 1 85 ? 24.107 2.356 6.849 1.00 38.31 85 PHE A N 1
ATOM 628 C CA . PHE A 1 85 ? 23.366 3.601 6.651 1.00 38.31 85 PHE A CA 1
ATOM 629 C C . PHE A 1 85 ? 21.890 3.566 7.094 1.00 38.31 85 PHE A C 1
ATOM 631 O O . PHE A 1 85 ? 21.320 4.635 7.280 1.00 38.31 85 PHE A O 1
ATOM 638 N N . TYR A 1 86 ? 21.279 2.394 7.326 1.00 40.00 86 TYR A N 1
ATOM 639 C CA . TYR A 1 86 ? 19.873 2.297 7.784 1.00 40.00 86 TYR A CA 1
ATOM 640 C C . TYR A 1 86 ? 19.705 1.822 9.239 1.00 40.00 86 TYR A C 1
ATOM 642 O O . TYR A 1 86 ? 18.586 1.682 9.718 1.00 40.00 86 TYR A O 1
ATOM 650 N N . SER A 1 87 ? 20.805 1.614 9.976 1.00 38.19 87 SER A N 1
ATOM 651 C CA . SER A 1 87 ? 20.762 1.157 11.380 1.00 38.19 87 SER A CA 1
ATOM 652 C C . SER A 1 87 ? 20.388 2.247 12.401 1.00 38.19 87 SER A C 1
ATOM 654 O O . SER A 1 87 ? 20.236 1.946 13.582 1.00 38.19 87 SER A O 1
ATOM 656 N N . ILE A 1 88 ? 20.210 3.498 11.955 1.00 37.41 88 ILE A N 1
ATOM 657 C CA . ILE A 1 88 ? 19.801 4.646 12.785 1.00 37.41 88 ILE A CA 1
ATOM 658 C C . ILE A 1 88 ? 18.513 5.281 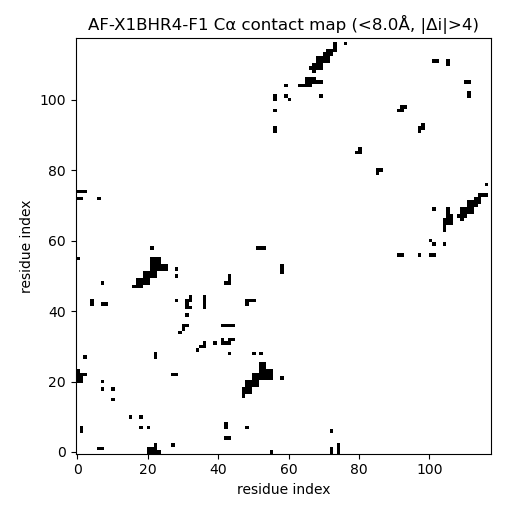12.236 1.00 37.41 88 ILE A C 1
ATOM 660 O O . ILE A 1 88 ? 18.379 6.498 12.165 1.00 37.41 88 ILE A O 1
ATOM 664 N N . SER A 1 89 ? 17.545 4.474 11.806 1.00 41.44 89 SER A N 1
ATOM 665 C CA . SER A 1 89 ? 16.155 4.929 11.838 1.00 41.44 89 SER A CA 1
ATOM 666 C C . SER A 1 89 ? 15.527 4.330 13.086 1.00 41.44 89 SER A C 1
ATOM 668 O O . SER A 1 89 ? 15.347 3.112 13.154 1.00 41.44 89 SER A O 1
ATOM 670 N N . GLU A 1 90 ? 15.228 5.165 14.083 1.00 43.44 90 GLU A N 1
ATOM 671 C CA . GLU A 1 90 ? 14.306 4.788 15.156 1.00 43.44 90 GLU A CA 1
ATOM 672 C C . GLU A 1 90 ? 13.095 4.101 14.514 1.00 43.44 90 GLU A C 1
ATOM 674 O O . GLU A 1 90 ? 12.577 4.555 13.491 1.00 43.44 90 GLU A O 1
ATOM 679 N N . ASN A 1 91 ? 12.689 2.949 15.042 1.00 54.84 91 ASN A N 1
ATOM 680 C CA . ASN A 1 91 ? 11.639 2.152 14.423 1.00 54.84 91 ASN A CA 1
ATOM 681 C C . ASN A 1 91 ? 10.261 2.761 14.745 1.00 54.84 91 ASN A C 1
ATOM 683 O O . ASN A 1 91 ? 9.492 2.231 15.545 1.00 54.84 91 ASN A O 1
ATOM 687 N N . TYR A 1 92 ? 9.967 3.914 14.140 1.00 59.88 92 TYR A N 1
ATOM 688 C CA . TYR A 1 92 ? 8.783 4.737 14.406 1.00 59.88 92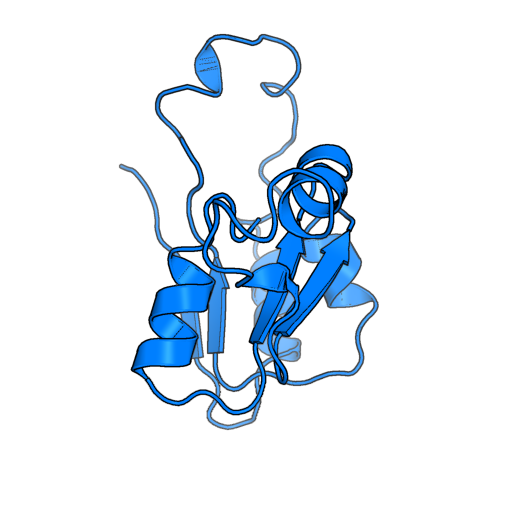 TYR A CA 1
ATOM 689 C C . TYR A 1 92 ? 7.460 4.098 13.976 1.00 59.88 92 TYR A C 1
ATOM 691 O O . TYR A 1 92 ? 6.406 4.680 14.227 1.00 59.88 92 TYR A O 1
ATOM 699 N N . LEU A 1 93 ? 7.502 2.932 13.326 1.00 59.41 93 LEU A N 1
ATOM 700 C CA . LEU A 1 93 ? 6.318 2.153 12.967 1.00 59.41 93 LEU A CA 1
ATOM 701 C C . LEU A 1 93 ? 5.742 1.383 14.162 1.00 59.41 93 LEU A C 1
ATOM 703 O O . LEU A 1 93 ? 4.570 1.029 14.136 1.00 59.41 93 LEU A O 1
ATOM 707 N N . TYR A 1 94 ? 6.531 1.147 15.215 1.00 72.06 94 TYR A N 1
ATOM 708 C CA . TYR A 1 94 ? 6.116 0.337 16.366 1.00 72.06 94 TYR A CA 1
ATOM 709 C C . TYR A 1 94 ? 6.020 1.160 17.657 1.00 72.06 94 TYR A C 1
ATOM 711 O O . TYR A 1 94 ? 6.447 0.715 18.720 1.00 72.06 94 TYR A O 1
ATOM 719 N N . THR A 1 95 ? 5.459 2.370 17.572 1.00 80.00 95 THR A N 1
ATOM 720 C CA . THR A 1 95 ? 5.141 3.208 18.744 1.00 80.00 95 THR A CA 1
ATOM 721 C C . THR A 1 95 ? 3.634 3.308 18.941 1.00 80.00 95 THR A C 1
ATOM 723 O O . THR A 1 95 ? 2.877 3.165 17.982 1.00 80.00 95 THR A O 1
ATOM 726 N N . VAL A 1 96 ? 3.173 3.588 20.163 1.00 83.94 96 VAL A N 1
ATOM 727 C CA . VAL A 1 96 ? 1.733 3.747 20.451 1.00 83.94 96 VAL A CA 1
ATOM 728 C C . VAL A 1 96 ? 1.104 4.789 19.526 1.00 83.94 96 VAL A C 1
ATOM 730 O O . VAL A 1 96 ? 0.035 4.563 18.969 1.00 83.94 96 VAL A O 1
ATOM 733 N N . GLU A 1 97 ? 1.806 5.891 19.288 1.00 85.31 97 GLU A N 1
ATOM 734 C CA . GLU A 1 97 ? 1.366 6.968 18.408 1.00 85.31 97 GLU A CA 1
ATOM 735 C C . GLU A 1 97 ? 1.253 6.494 16.955 1.00 85.31 97 GLU A C 1
ATOM 737 O O . GLU A 1 97 ? 0.328 6.894 16.261 1.00 85.31 97 GLU A O 1
ATOM 742 N N . ALA A 1 98 ? 2.156 5.621 16.495 1.00 83.00 98 ALA A N 1
ATOM 743 C CA . ALA A 1 98 ? 2.073 5.038 15.158 1.00 83.00 98 ALA A CA 1
ATOM 744 C C . ALA A 1 98 ? 0.834 4.153 15.019 1.00 83.00 98 ALA A C 1
ATOM 746 O O . ALA A 1 98 ? 0.086 4.281 14.057 1.00 83.00 98 ALA A O 1
ATOM 747 N N . PHE A 1 99 ? 0.576 3.305 16.016 1.00 88.62 99 PHE A N 1
ATOM 748 C CA . PHE A 1 99 ? -0.630 2.481 16.054 1.00 88.62 99 PHE A CA 1
ATOM 749 C C . PHE A 1 99 ? -1.905 3.324 16.100 1.00 88.62 99 PHE A C 1
ATOM 751 O O . PHE A 1 99 ? -2.878 2.975 15.436 1.00 88.62 99 PHE A O 1
ATOM 758 N N . MET A 1 100 ? -1.902 4.443 16.829 1.00 90.06 100 MET A N 1
ATOM 759 C CA . MET A 1 100 ? -3.013 5.397 16.821 1.00 90.06 100 MET A CA 1
ATOM 760 C C . MET A 1 100 ? -3.200 6.033 15.442 1.00 90.06 100 MET A C 1
ATOM 762 O O . MET A 1 100 ? -4.334 6.104 14.973 1.00 90.06 100 MET A O 1
ATOM 766 N N . ASP A 1 101 ? -2.114 6.442 14.780 1.00 89.38 101 ASP A N 1
ATOM 7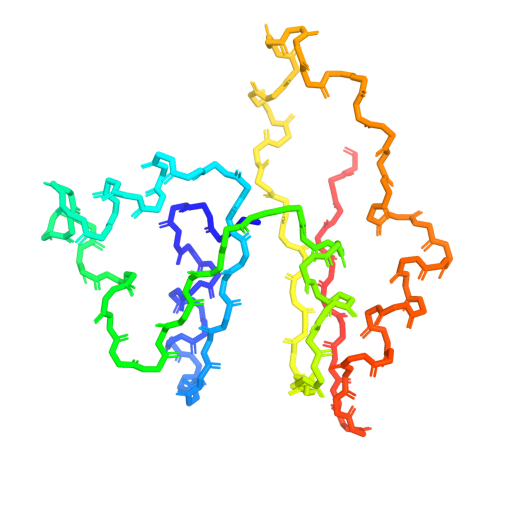67 C CA . ASP A 1 101 ? -2.162 6.972 13.416 1.00 89.38 101 ASP A CA 1
ATOM 768 C C . ASP A 1 101 ? -2.747 5.917 12.455 1.00 89.38 101 ASP A C 1
ATOM 770 O O . ASP A 1 101 ? -3.670 6.224 11.705 1.00 89.38 101 ASP A O 1
ATOM 774 N N . PHE A 1 102 ? -2.295 4.656 12.512 1.00 91.69 102 PHE A N 1
ATOM 775 C CA . PHE A 1 102 ? -2.843 3.573 11.682 1.00 91.69 102 PHE A CA 1
ATOM 776 C C . PHE A 1 102 ? -4.324 3.336 11.962 1.00 91.69 102 PHE A C 1
ATOM 778 O O . PHE A 1 102 ? -5.123 3.285 11.031 1.00 91.69 102 PHE A O 1
ATOM 785 N N . TRP A 1 103 ? -4.700 3.243 13.238 1.00 93.06 103 TRP A N 1
ATOM 786 C CA . TRP A 1 103 ? -6.083 3.020 13.649 1.00 93.06 103 TRP A CA 1
ATOM 787 C C . TRP A 1 103 ? -7.011 4.127 13.154 1.00 93.06 103 TRP A C 1
ATOM 789 O O . TRP A 1 103 ? -8.108 3.855 12.677 1.00 93.06 103 TRP A O 1
ATOM 799 N N . GLN A 1 104 ? -6.557 5.380 13.207 1.00 94.50 104 GLN A N 1
ATOM 800 C CA . GLN A 1 104 ? -7.329 6.507 12.700 1.00 94.50 104 GLN A CA 1
ATOM 801 C C . GLN A 1 104 ? -7.539 6.447 11.189 1.00 94.50 104 GLN A C 1
ATOM 803 O O . GLN A 1 104 ? -8.509 7.030 10.731 1.00 94.50 104 GLN A O 1
ATOM 808 N N . HIS A 1 105 ? -6.699 5.761 10.415 1.00 96.44 105 HIS A N 1
ATOM 809 C CA . HIS A 1 105 ? -6.868 5.616 8.964 1.00 96.44 105 HIS A CA 1
ATOM 810 C C . HIS A 1 105 ? -7.602 4.330 8.565 1.00 96.44 105 HIS A C 1
ATOM 812 O O . HIS A 1 105 ? -7.731 4.052 7.375 1.00 96.44 105 HIS A O 1
ATOM 818 N N . LEU A 1 106 ? -8.112 3.550 9.519 1.00 97.44 106 LEU A N 1
ATOM 819 C CA . LEU A 1 106 ? -8.993 2.429 9.210 1.00 97.44 106 LEU A CA 1
ATOM 820 C C . LEU A 1 106 ? -10.434 2.900 9.003 1.00 97.44 106 LEU A C 1
ATOM 822 O O . LEU A 1 106 ? -10.877 3.885 9.597 1.00 97.44 106 LEU A O 1
ATOM 826 N N . SER A 1 107 ? -11.167 2.183 8.154 1.00 97.38 107 SER A N 1
ATOM 827 C CA . SER A 1 107 ? -12.629 2.247 8.150 1.00 97.38 107 SER A CA 1
ATOM 828 C C . SER A 1 107 ? -13.197 1.665 9.452 1.00 97.38 107 SER A C 1
ATOM 830 O O . SER A 1 107 ? -12.487 1.007 10.216 1.00 97.38 107 SER A O 1
ATOM 832 N N . ASP A 1 108 ? -14.496 1.851 9.694 1.00 96.25 108 ASP A N 1
ATOM 833 C CA . ASP A 1 108 ? -15.164 1.342 10.903 1.00 96.25 108 ASP A CA 1
ATOM 834 C C . ASP A 1 108 ? -15.053 -0.190 11.056 1.00 96.25 108 ASP A C 1
ATOM 836 O O . ASP A 1 108 ? -15.068 -0.713 12.170 1.00 96.25 108 ASP A O 1
ATOM 840 N N . SER A 1 109 ? -14.918 -0.915 9.940 1.00 95.56 109 SER A N 1
ATOM 841 C CA . SER A 1 109 ? -14.705 -2.370 9.888 1.00 95.56 109 SER A CA 1
ATOM 842 C C . SER A 1 109 ? -13.273 -2.771 9.515 1.00 95.56 109 SER A C 1
ATOM 844 O O . SER A 1 109 ? -13.012 -3.950 9.245 1.00 95.56 109 SER A O 1
ATOM 846 N N . GLY A 1 110 ? -12.361 -1.801 9.465 1.00 96.00 110 GLY A N 1
ATOM 847 C CA . GLY A 1 110 ? -11.007 -1.984 8.977 1.00 96.00 110 GLY A CA 1
ATOM 848 C C . GLY A 1 110 ? -10.145 -2.839 9.902 1.00 96.00 110 GLY A C 1
ATOM 849 O O . GLY A 1 110 ? -10.392 -2.972 11.104 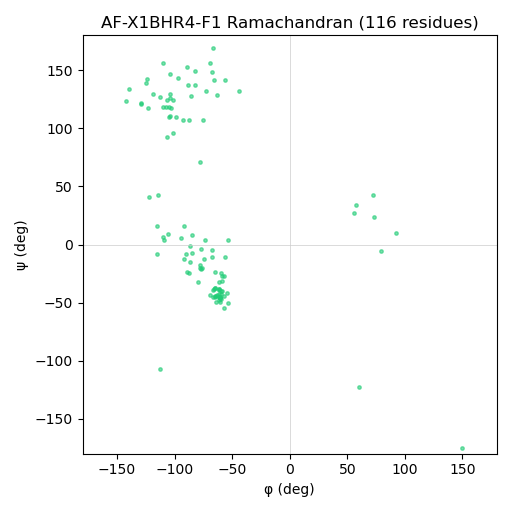1.00 96.00 110 GLY A O 1
ATOM 850 N N . LYS A 1 111 ? -9.103 -3.444 9.331 1.00 95.44 111 LYS A N 1
ATOM 851 C CA . LYS A 1 111 ? -8.164 -4.311 10.051 1.00 95.44 111 LYS A CA 1
ATOM 852 C C . LYS A 1 111 ? -6.732 -3.820 9.885 1.00 95.44 111 LYS A C 1
ATOM 854 O O . LYS A 1 111 ? -6.323 -3.403 8.805 1.00 95.44 111 LYS A O 1
ATOM 859 N N . LEU A 1 112 ? -5.951 -3.936 10.955 1.00 92.75 112 LEU A N 1
ATOM 860 C CA . LEU A 1 112 ? -4.509 -3.703 10.942 1.00 92.75 112 LEU A CA 1
ATOM 861 C C . LEU A 1 112 ? -3.778 -5.051 10.960 1.00 92.75 112 LEU A C 1
ATOM 863 O O . LEU A 1 112 ? -3.908 -5.818 11.915 1.00 92.75 112 LEU A O 1
ATOM 867 N N . GLY A 1 113 ? -3.016 -5.332 9.906 1.00 89.00 113 GLY A N 1
ATOM 868 C CA . GLY A 1 113 ? -2.133 -6.489 9.795 1.00 89.00 113 GLY A CA 1
ATOM 869 C C . GLY A 1 113 ? -0.675 -6.063 9.935 1.00 89.00 113 GLY A C 1
ATOM 870 O O . GLY A 1 113 ? -0.207 -5.202 9.193 1.00 89.00 113 GLY A O 1
ATOM 871 N N . ILE A 1 114 ? 0.056 -6.661 10.876 1.00 82.69 114 ILE A N 1
ATOM 872 C CA . ILE A 1 114 ? 1.481 -6.376 11.083 1.00 82.69 114 ILE A CA 1
ATOM 873 C C . ILE A 1 114 ? 2.242 -7.692 11.124 1.00 82.69 114 ILE A C 1
ATOM 875 O O . ILE A 1 114 ? 1.979 -8.547 11.972 1.00 82.69 114 ILE A O 1
ATOM 879 N N . ALA A 1 115 ? 3.209 -7.840 10.224 1.00 73.88 115 ALA A N 1
ATOM 880 C CA . ALA A 1 115 ? 4.183 -8.915 10.312 1.00 73.88 115 ALA A CA 1
ATOM 881 C C . ALA A 1 115 ? 5.336 -8.467 11.222 1.00 73.88 115 ALA A C 1
ATOM 883 O O . ALA A 1 115 ? 5.922 -7.410 11.002 1.00 73.88 115 ALA A O 1
ATOM 884 N N . MET A 1 116 ? 5.681 -9.278 12.226 1.00 62.97 116 MET A N 1
ATOM 885 C CA . MET A 1 116 ? 6.844 -9.064 13.095 1.00 62.97 116 MET A CA 1
ATOM 886 C C . MET A 1 116 ? 7.804 -10.251 12.962 1.00 62.97 116 MET A C 1
ATOM 888 O O . MET A 1 116 ? 7.384 -11.402 13.078 1.00 62.97 116 MET A O 1
ATOM 892 N N . ALA A 1 117 ? 9.087 -9.982 12.714 1.00 55.69 117 ALA A N 1
ATOM 893 C CA . ALA A 1 117 ? 10.138 -10.987 12.793 1.00 55.69 117 ALA A CA 1
ATOM 894 C C . ALA A 1 117 ? 10.544 -11.126 14.262 1.00 55.69 117 ALA A C 1
ATOM 896 O O . ALA A 1 117 ? 10.633 -10.125 14.974 1.00 55.69 117 ALA A O 1
ATOM 897 N N . LYS A 1 118 ? 10.736 -12.366 14.703 1.00 47.38 118 LYS A N 1
ATOM 898 C CA . LYS A 1 118 ? 11.191 -12.682 16.055 1.00 47.38 118 LYS A CA 1
ATOM 899 C C . LYS A 1 118 ? 12.709 -12.611 16.150 1.00 47.38 118 LYS A C 1
ATOM 901 O O . LYS A 1 118 ? 13.361 -13.013 15.161 1.00 47.38 118 LYS A O 1
#

pLDDT: mean 81.14, std 19.02, range [33.44, 97.44]

Mean predicted aligned error: 7.46 Å